Protein AF-A0AA38SZ11-F1 (afdb_monomer_lite)

Organism: NCBI:txid347529

pLDDT: mean 78.05, std 20.37, range [43.84, 98.44]

Sequence (65 aa):
MKKTLVFYRGRAPKGEKTNWVMHEYRLETTHAFKANKEEWVVCRIFQKSTSVKKPMATASSPQSI

InterPro domains:
  IPR003441 NAC domain [PF02365] (1-27)
  IPR003441 NAC domain [PS51005] (1-48)
  IPR036093 NAC domain superfam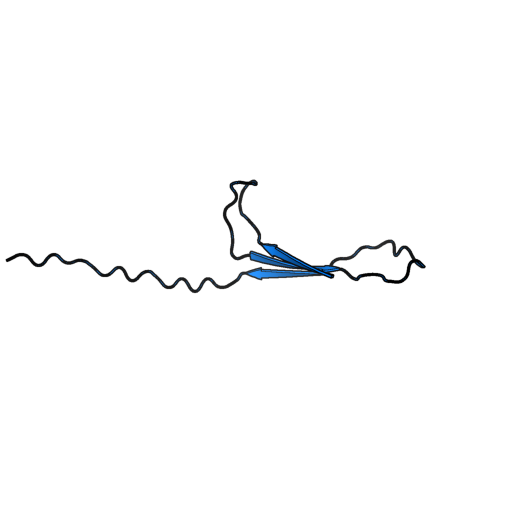ily [G3DSA:2.170.150.80] (1-53)
  IPR036093 NAC domain superfamily [SSF101941] (1-48)

Foldseek 3Di:
DKDKDWDFCDDPPPTHTFQKIKIKDFDDDPDPPDPPVDGDIDIDIDGDDPPPPPPPPPDPDDDDD

Radius of gyration: 22.89 Å; chains: 1; bounding box: 58×25×65 Å

Structure (mmCIF, N/CA/C/O backbone):
data_AF-A0AA38SZ11-F1
#
_entry.id   AF-A0AA38SZ11-F1
#
loop_
_atom_site.group_PDB
_atom_site.id
_atom_site.type_symbol
_atom_site.label_atom_id
_atom_site.label_alt_id
_atom_site.label_comp_id
_atom_site.label_asym_id
_atom_site.label_entity_id
_atom_site.label_seq_id
_atom_site.pdbx_PDB_ins_code
_atom_site.Cartn_x
_atom_site.Cartn_y
_atom_site.Cartn_z
_atom_site.occupancy
_atom_site.B_iso_or_equiv
_atom_site.auth_seq_id
_atom_site.auth_comp_id
_atom_site.auth_asym_id
_atom_site.auth_atom_id
_atom_site.pdbx_PDB_model_num
ATOM 1 N N . MET A 1 1 ? 10.224 -6.998 -7.147 1.00 85.81 1 MET A N 1
ATOM 2 C CA . MET A 1 1 ? 9.914 -6.712 -5.726 1.00 85.81 1 MET A CA 1
ATOM 3 C C . MET A 1 1 ? 8.409 -6.628 -5.482 1.00 85.81 1 MET A C 1
ATOM 5 O O . MET A 1 1 ? 7.714 -6.033 -6.301 1.00 85.81 1 MET A O 1
ATOM 9 N N . LYS A 1 2 ? 7.896 -7.140 -4.349 1.00 91.69 2 LYS A N 1
ATOM 10 C CA . LYS A 1 2 ? 6.510 -6.898 -3.888 1.00 91.69 2 LYS A CA 1
ATOM 11 C C . LYS A 1 2 ? 6.508 -6.194 -2.525 1.00 91.69 2 LYS A C 1
ATOM 13 O O . LYS A 1 2 ? 7.072 -6.724 -1.573 1.00 91.69 2 LYS A O 1
ATOM 18 N N . LYS A 1 3 ? 5.811 -5.059 -2.407 1.00 95.62 3 LYS A N 1
ATOM 19 C CA . LYS A 1 3 ? 5.579 -4.328 -1.149 1.00 95.62 3 LYS A CA 1
ATOM 20 C C . LYS A 1 3 ? 4.100 -4.390 -0.762 1.00 95.62 3 LYS A C 1
ATOM 22 O O . LYS A 1 3 ? 3.224 -4.270 -1.615 1.00 95.62 3 LYS A O 1
ATOM 27 N N . THR A 1 4 ? 3.815 -4.591 0.525 1.00 97.56 4 THR A N 1
ATOM 28 C CA . THR A 1 4 ? 2.444 -4.611 1.067 1.00 97.56 4 THR A CA 1
ATOM 29 C C . THR A 1 4 ? 2.225 -3.392 1.951 1.00 97.56 4 THR A C 1
ATOM 31 O O . THR A 1 4 ? 3.008 -3.143 2.864 1.00 97.56 4 THR A O 1
ATOM 34 N N . LEU A 1 5 ? 1.158 -2.645 1.682 1.00 98.06 5 LEU A N 1
ATOM 35 C CA . LEU A 1 5 ? 0.789 -1.415 2.374 1.00 98.06 5 LEU A CA 1
ATOM 36 C C . LEU A 1 5 ? -0.628 -1.539 2.945 1.00 98.06 5 LEU A C 1
ATOM 38 O O . LEU A 1 5 ? -1.490 -2.201 2.364 1.00 98.06 5 LEU A O 1
ATOM 42 N N . VAL A 1 6 ? -0.870 -0.870 4.072 1.00 97.38 6 VAL A N 1
ATOM 43 C CA . VAL A 1 6 ? -2.199 -0.720 4.680 1.00 97.38 6 VAL A CA 1
ATOM 44 C C . VAL A 1 6 ? -2.522 0.764 4.739 1.00 97.38 6 VAL A C 1
ATOM 46 O O . VAL A 1 6 ? -1.684 1.556 5.167 1.00 97.38 6 VAL A O 1
ATOM 49 N N . PHE A 1 7 ? -3.727 1.144 4.320 1.00 97.56 7 PHE A N 1
ATOM 50 C CA . PHE A 1 7 ? -4.166 2.532 4.407 1.00 97.56 7 PHE A CA 1
ATOM 51 C C . PHE A 1 7 ? -4.634 2.860 5.829 1.00 97.56 7 PHE A C 1
ATOM 53 O O . PHE A 1 7 ? -5.422 2.120 6.428 1.00 97.56 7 PHE A O 1
ATOM 60 N N . TYR A 1 8 ? -4.163 3.988 6.352 1.00 97.75 8 TYR A N 1
ATOM 61 C CA . TYR A 1 8 ? -4.599 4.553 7.623 1.00 97.75 8 TYR A CA 1
ATOM 62 C C . TYR A 1 8 ? -5.329 5.867 7.353 1.00 97.75 8 TYR A C 1
ATOM 64 O O . TYR A 1 8 ? -4.836 6.712 6.609 1.00 97.75 8 TYR A O 1
ATOM 72 N N . ARG A 1 9 ? -6.501 6.047 7.962 1.00 96.56 9 ARG A N 1
ATOM 73 C CA . ARG A 1 9 ? -7.275 7.286 7.870 1.00 96.56 9 ARG A CA 1
ATOM 74 C C . ARG A 1 9 ? -6.740 8.296 8.886 1.00 96.56 9 ARG A C 1
ATOM 76 O O . ARG A 1 9 ? -6.633 7.982 10.068 1.00 96.56 9 ARG A O 1
ATOM 83 N N . GLY A 1 10 ? -6.447 9.517 8.441 1.00 96.94 10 GLY A N 1
ATOM 84 C CA . GLY A 1 10 ? -5.917 10.593 9.287 1.00 96.94 10 GLY A CA 1
ATOM 85 C C . GLY A 1 10 ? -4.410 10.805 9.120 1.00 96.94 10 GLY A C 1
ATOM 86 O O . GLY A 1 10 ? -3.809 10.326 8.162 1.00 96.94 10 GLY A O 1
ATOM 87 N N . ARG A 1 11 ? -3.793 11.566 10.033 1.00 96.62 11 ARG A N 1
ATOM 88 C CA . ARG A 1 11 ? -2.355 11.880 9.982 1.00 96.62 11 ARG A CA 1
ATOM 89 C C . ARG A 1 11 ? -1.542 10.923 10.848 1.00 96.62 11 ARG A C 1
ATOM 91 O O . ARG A 1 11 ? -1.936 10.594 11.966 1.00 96.62 11 ARG A O 1
ATOM 98 N N . ALA A 1 12 ? -0.369 10.534 10.354 1.00 94.44 12 ALA A N 1
ATOM 99 C CA . ALA A 1 12 ? 0.620 9.833 11.161 1.00 94.44 12 ALA A CA 1
ATOM 100 C C . ALA A 1 12 ? 1.061 10.699 12.363 1.00 94.44 12 ALA A C 1
ATOM 102 O O . ALA A 1 12 ? 1.094 11.927 12.247 1.00 94.44 12 ALA A O 1
ATOM 103 N N . PRO A 1 13 ? 1.401 10.090 13.513 1.00 94.31 13 PRO A N 1
ATOM 104 C CA . PRO A 1 13 ? 1.327 8.657 13.825 1.00 94.31 13 PRO A CA 1
ATOM 105 C C . PRO A 1 13 ? -0.061 8.197 14.317 1.00 94.31 13 PRO A C 1
ATOM 107 O O . PRO A 1 13 ? -0.275 7.005 14.499 1.00 94.31 13 PRO A O 1
ATOM 110 N N . LYS A 1 14 ? -1.010 9.119 14.531 1.00 95.50 14 LYS A N 1
ATOM 111 C CA . LYS A 1 14 ? -2.315 8.861 15.175 1.00 95.50 14 LYS A CA 1
ATOM 112 C C . LYS A 1 14 ? -3.409 8.352 14.219 1.00 95.50 14 LYS A C 1
ATOM 114 O O . LYS A 1 14 ? -4.590 8.456 14.535 1.00 95.50 14 LYS A O 1
ATOM 119 N N . GLY A 1 15 ? -3.044 7.866 13.034 1.00 96.44 15 GLY A N 1
ATOM 120 C CA . GLY A 1 15 ? -4.011 7.411 12.035 1.00 96.44 15 GLY A CA 1
ATOM 121 C C . GLY A 1 15 ? -4.770 6.162 12.489 1.00 96.44 15 GLY A C 1
ATOM 122 O O . GLY A 1 15 ? -4.227 5.306 13.185 1.00 96.44 15 GLY A O 1
ATOM 123 N N . GLU A 1 16 ? -6.015 6.024 12.047 1.00 97.12 16 GLU A N 1
ATOM 124 C CA . GLU A 1 16 ? -6.833 4.839 12.293 1.00 97.12 16 GLU A CA 1
ATOM 125 C C . GLU A 1 16 ? -6.611 3.807 11.185 1.00 97.12 16 GLU A C 1
ATOM 127 O O . GLU A 1 16 ? -6.736 4.111 9.995 1.00 97.12 16 GLU A O 1
ATOM 132 N N . LYS A 1 17 ? -6.282 2.570 11.564 1.00 95.31 17 LYS A N 1
ATOM 133 C CA . LYS A 1 17 ? -6.059 1.480 10.611 1.00 95.31 17 LYS A CA 1
ATOM 134 C C . LYS A 1 17 ? -7.353 1.141 9.873 1.00 95.31 17 LYS A C 1
ATOM 136 O O . LYS A 1 17 ? -8.377 0.909 10.503 1.00 95.31 17 LYS A O 1
ATOM 141 N N . THR A 1 18 ? -7.289 1.016 8.549 1.00 96.62 18 THR A N 1
ATOM 142 C CA . THR A 1 18 ? -8.425 0.551 7.739 1.00 96.62 18 THR A CA 1
ATOM 143 C C . THR A 1 18 ? -8.200 -0.866 7.204 1.00 96.62 18 THR A C 1
ATOM 145 O O . THR A 1 18 ? -7.114 -1.439 7.320 1.00 96.62 18 THR A O 1
ATOM 148 N N . ASN A 1 19 ? -9.231 -1.436 6.577 1.00 96.69 19 ASN A N 1
ATOM 149 C CA . ASN A 1 19 ? -9.149 -2.734 5.899 1.00 96.69 19 ASN A CA 1
ATOM 150 C C . ASN A 1 19 ? -8.625 -2.646 4.461 1.00 96.69 19 ASN A C 1
ATOM 152 O O . ASN A 1 19 ? -8.536 -3.672 3.782 1.00 96.69 19 ASN A O 1
ATOM 156 N N . TRP A 1 20 ? -8.306 -1.441 3.989 1.00 97.81 20 TRP A N 1
ATOM 157 C CA . TRP A 1 20 ? -7.758 -1.224 2.661 1.00 97.81 20 TRP A CA 1
ATOM 158 C C . TRP A 1 20 ? -6.295 -1.639 2.621 1.00 97.81 20 TRP A C 1
ATOM 160 O O . TRP A 1 20 ? -5.460 -1.158 3.393 1.00 97.81 20 TRP A O 1
ATOM 170 N N . VAL A 1 21 ? -5.996 -2.542 1.695 1.00 97.75 21 VAL A N 1
ATOM 171 C CA . VAL A 1 21 ? -4.656 -3.053 1.438 1.00 97.75 21 VAL A 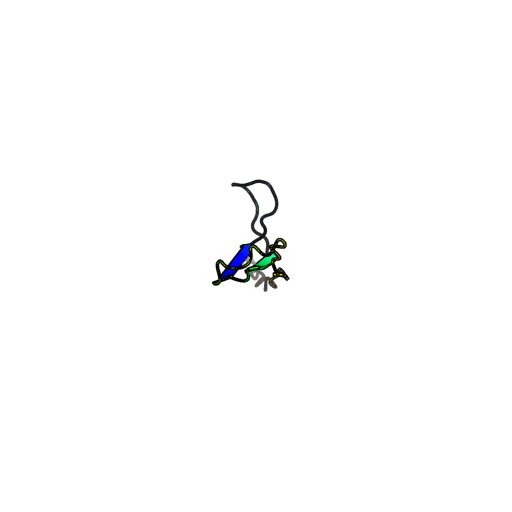CA 1
ATOM 172 C C . VAL A 1 21 ? -4.273 -2.727 0.007 1.00 97.75 21 VAL A C 1
ATOM 174 O O . VAL A 1 21 ? -5.077 -2.860 -0.916 1.00 97.75 21 VAL A O 1
ATOM 177 N N . MET A 1 22 ? -3.019 -2.324 -0.164 1.00 98.44 22 MET A N 1
ATOM 178 C CA . MET A 1 22 ? -2.387 -2.162 -1.462 1.00 98.44 22 MET A CA 1
ATOM 179 C C . MET A 1 22 ? -1.198 -3.114 -1.551 1.00 98.44 22 MET A C 1
ATOM 181 O O . MET A 1 22 ? -0.346 -3.157 -0.662 1.00 98.44 22 MET A O 1
ATOM 185 N N . HIS A 1 23 ? -1.134 -3.881 -2.632 1.00 98.12 23 HIS A N 1
ATOM 186 C CA . HIS A 1 23 ? 0.101 -4.529 -3.051 1.00 98.12 23 HIS A CA 1
ATOM 187 C C . HIS A 1 23 ? 0.712 -3.720 -4.186 1.00 98.12 23 HIS A C 1
ATOM 189 O O . HIS A 1 23 ? 0.062 -3.519 -5.208 1.00 98.12 23 HIS A O 1
ATOM 195 N N . GLU A 1 24 ? 1.950 -3.292 -3.997 1.00 96.94 24 GLU A N 1
ATOM 196 C CA . GLU A 1 24 ? 2.757 -2.592 -4.988 1.00 96.94 24 GLU A CA 1
ATOM 197 C C . GLU A 1 24 ? 3.799 -3.569 -5.545 1.00 96.94 24 GLU A C 1
ATOM 199 O O . GLU A 1 24 ? 4.529 -4.217 -4.787 1.00 96.94 24 GLU A O 1
ATOM 204 N N . TYR A 1 25 ? 3.851 -3.694 -6.868 1.00 93.69 25 TYR A N 1
ATOM 205 C CA . TYR A 1 25 ? 4.773 -4.567 -7.584 1.00 93.69 25 TYR A CA 1
ATOM 206 C C . TYR A 1 25 ? 5.707 -3.716 -8.443 1.00 93.69 25 TYR A C 1
ATOM 208 O O . TYR A 1 25 ? 5.249 -2.979 -9.318 1.00 93.69 25 TYR A O 1
ATOM 216 N N . ARG A 1 26 ? 7.014 -3.836 -8.188 1.00 89.12 26 ARG A N 1
ATOM 217 C CA . ARG A 1 26 ? 8.078 -3.226 -8.996 1.00 89.12 26 ARG A CA 1
ATOM 218 C C . ARG A 1 26 ? 8.801 -4.297 -9.801 1.00 89.12 26 ARG A C 1
ATOM 220 O O . ARG A 1 26 ? 9.153 -5.349 -9.251 1.00 89.12 26 ARG A O 1
ATOM 227 N N . LEU A 1 27 ? 9.055 -3.997 -11.070 1.00 83.38 27 LEU A N 1
ATOM 228 C CA . LEU A 1 27 ? 10.004 -4.733 -11.899 1.00 83.38 27 LEU A CA 1
ATOM 229 C C . LEU A 1 27 ? 11.418 -4.423 -11.399 1.00 83.38 27 LEU A C 1
ATOM 231 O O . LEU A 1 27 ? 11.837 -3.270 -11.375 1.00 83.38 27 LEU A O 1
ATOM 235 N N . GLU A 1 28 ? 12.149 -5.446 -10.973 1.00 73.31 28 GLU A N 1
ATOM 236 C CA . GLU A 1 28 ? 13.576 -5.304 -10.684 1.00 73.31 28 GLU A CA 1
ATOM 237 C C . GLU A 1 28 ? 14.322 -5.451 -12.008 1.00 73.31 28 GLU A C 1
ATOM 239 O O . GLU A 1 28 ? 14.362 -6.534 -12.587 1.00 73.31 28 GLU A O 1
ATOM 244 N N . THR A 1 29 ? 14.861 -4.352 -12.533 1.00 66.19 29 THR A N 1
ATOM 245 C CA . THR A 1 29 ? 15.689 -4.416 -13.740 1.00 66.19 29 THR A CA 1
ATOM 246 C C . THR A 1 29 ? 17.094 -4.843 -13.330 1.00 66.19 29 THR A C 1
ATOM 248 O O . THR A 1 29 ? 17.866 -4.042 -12.816 1.00 66.19 29 THR A O 1
ATOM 251 N N . THR A 1 30 ? 17.442 -6.109 -13.559 1.00 61.53 30 THR A N 1
ATOM 252 C CA . THR A 1 30 ? 18.786 -6.663 -13.302 1.00 61.53 30 THR A CA 1
ATOM 253 C C . THR A 1 30 ? 19.820 -6.285 -14.364 1.00 61.53 30 THR A C 1
ATOM 255 O O . THR A 1 30 ? 20.966 -6.720 -14.293 1.00 61.53 30 THR A O 1
ATOM 258 N N . HIS A 1 31 ? 19.459 -5.467 -15.354 1.00 55.31 31 HIS A N 1
ATOM 259 C CA . HIS A 1 31 ? 20.356 -5.108 -16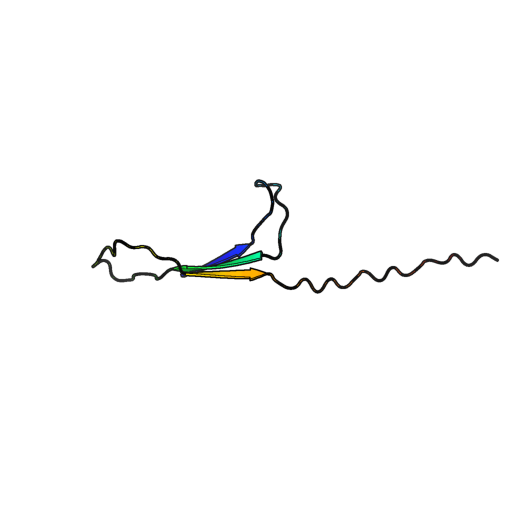.447 1.00 55.31 31 HIS A CA 1
ATOM 260 C C . HIS A 1 31 ? 20.565 -3.597 -16.501 1.00 55.31 31 HIS A C 1
ATOM 262 O O . HIS A 1 31 ? 19.7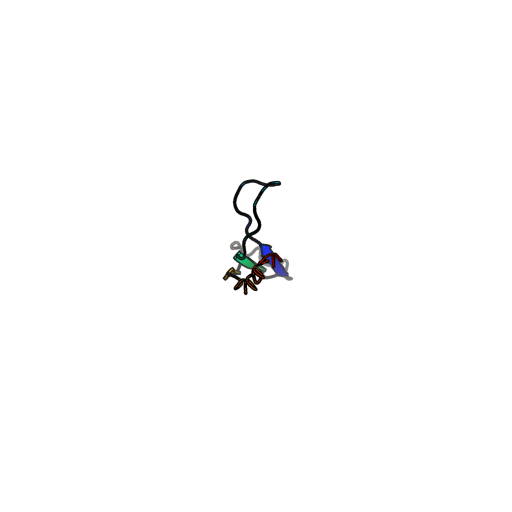29 -2.850 -17.005 1.00 55.31 31 HIS A O 1
ATOM 268 N N . ALA A 1 32 ? 21.738 -3.171 -16.029 1.00 55.16 32 ALA A N 1
ATOM 269 C CA . ALA A 1 32 ? 22.266 -1.805 -16.036 1.00 55.16 32 ALA A CA 1
ATOM 270 C C . ALA A 1 32 ? 22.421 -1.166 -17.438 1.00 55.16 32 ALA A C 1
ATOM 272 O O . ALA A 1 32 ? 23.106 -0.159 -17.582 1.00 55.16 32 ALA A O 1
ATOM 273 N N . PHE A 1 33 ? 21.816 -1.736 -18.485 1.00 54.78 33 PHE A N 1
ATOM 274 C CA . PHE A 1 33 ? 22.085 -1.348 -19.869 1.00 54.78 33 PHE A CA 1
ATOM 275 C C . PHE A 1 33 ? 21.022 -0.494 -20.537 1.00 54.78 33 PHE A C 1
ATOM 277 O O . PHE A 1 33 ? 21.301 0.052 -21.600 1.00 54.78 33 PHE A O 1
ATOM 284 N N . LYS A 1 34 ? 19.851 -0.289 -19.933 1.00 53.00 34 LYS A N 1
ATOM 285 C CA . LYS A 1 34 ? 18.934 0.764 -20.380 1.00 53.00 34 LYS A CA 1
ATOM 286 C C . LYS A 1 34 ? 18.250 1.354 -19.163 1.00 53.00 34 LYS A C 1
ATOM 288 O O . LYS A 1 34 ? 17.435 0.694 -18.528 1.00 53.00 34 LYS A O 1
ATOM 293 N N . ALA A 1 35 ? 18.599 2.600 -18.848 1.00 55.06 35 ALA A N 1
ATOM 294 C CA . ALA A 1 35 ? 17.794 3.462 -17.998 1.00 55.06 35 ALA A CA 1
ATOM 295 C C . ALA A 1 35 ? 16.429 3.628 -18.681 1.00 55.06 35 ALA A C 1
ATOM 297 O O . ALA A 1 35 ? 16.231 4.531 -19.494 1.00 55.06 35 ALA A O 1
ATOM 298 N N . ASN A 1 36 ? 15.523 2.678 -18.453 1.00 55.09 36 ASN A N 1
ATOM 299 C CA . ASN A 1 36 ? 14.177 2.750 -18.985 1.00 55.09 36 ASN A CA 1
ATOM 300 C C . ASN A 1 36 ? 13.497 3.906 -18.257 1.00 55.09 36 ASN A C 1
ATOM 302 O O . ASN A 1 36 ? 13.240 3.837 -17.059 1.00 55.09 36 ASN A O 1
ATOM 306 N N . LYS A 1 37 ? 13.288 4.991 -19.005 1.00 55.34 37 LYS A N 1
ATOM 307 C CA . LYS A 1 37 ? 12.782 6.306 -18.589 1.00 55.34 37 LYS A CA 1
ATOM 308 C C . LYS A 1 37 ? 11.353 6.296 -18.031 1.00 55.34 37 LYS A C 1
ATOM 310 O O . LYS A 1 37 ? 10.762 7.356 -17.866 1.00 55.34 37 LYS A O 1
ATOM 315 N N . GLU A 1 38 ? 10.803 5.128 -17.729 1.00 61.31 38 GLU A N 1
ATOM 316 C CA . GLU A 1 38 ? 9.435 4.979 -17.266 1.00 61.31 38 GLU A CA 1
ATOM 317 C C . GLU A 1 38 ? 9.384 3.926 -16.152 1.00 61.31 38 GLU A C 1
ATOM 319 O O . GLU A 1 38 ? 9.206 2.727 -16.381 1.00 61.31 38 GLU A O 1
ATOM 324 N N . GLU A 1 39 ? 9.612 4.383 -14.919 1.00 77.25 39 GLU A N 1
ATOM 325 C CA . GLU A 1 39 ? 9.438 3.567 -13.719 1.00 77.25 39 GLU A CA 1
ATOM 326 C C . GLU A 1 39 ? 7.938 3.410 -13.442 1.00 77.25 39 GLU A C 1
ATOM 328 O O . GLU A 1 39 ? 7.310 4.219 -12.761 1.00 77.25 39 GLU A O 1
ATOM 333 N N . TRP A 1 40 ? 7.347 2.359 -14.003 1.00 85.31 40 TRP A N 1
ATOM 334 C CA . TRP A 1 40 ? 5.969 1.988 -13.714 1.00 85.31 40 TRP A CA 1
ATOM 335 C C . TRP A 1 40 ? 5.899 1.044 -12.513 1.00 85.31 40 TRP A C 1
ATOM 337 O O . TRP A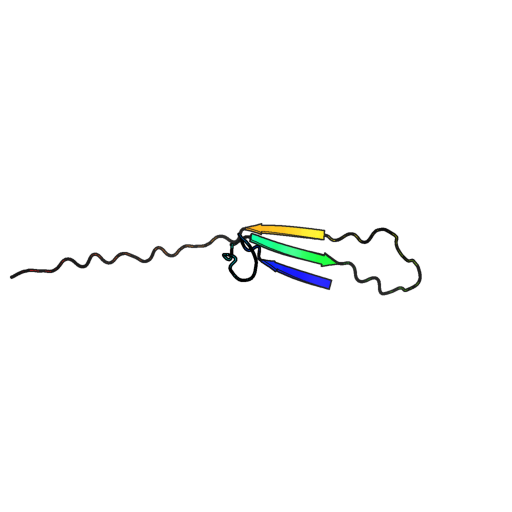 1 40 ? 6.691 0.107 -12.373 1.00 85.31 40 TRP A O 1
ATOM 347 N N . VAL A 1 41 ? 4.890 1.250 -11.668 1.00 91.00 41 VAL A N 1
ATOM 348 C CA . VAL A 1 41 ? 4.502 0.299 -10.623 1.00 91.00 41 VAL A CA 1
ATOM 349 C C . VAL A 1 41 ? 3.112 -0.241 -10.913 1.00 91.00 41 VAL A C 1
ATOM 351 O O . VAL A 1 41 ? 2.233 0.487 -11.371 1.00 91.00 41 VAL A O 1
ATOM 354 N N . VAL A 1 42 ? 2.894 -1.519 -10.616 1.00 94.75 42 VAL A N 1
ATOM 355 C CA . VAL A 1 42 ? 1.555 -2.111 -10.670 1.00 94.75 42 VAL A CA 1
ATOM 356 C C . VAL A 1 42 ? 1.001 -2.178 -9.257 1.00 94.75 42 VAL A C 1
ATOM 358 O O . VAL A 1 42 ? 1.622 -2.759 -8.365 1.00 94.75 42 VAL A O 1
ATOM 361 N N . CYS A 1 43 ? -0.185 -1.609 -9.057 1.00 96.88 43 CYS A N 1
ATOM 362 C CA . CYS A 1 43 ? -0.864 -1.593 -7.768 1.00 96.88 43 CYS A CA 1
ATOM 363 C C . CYS A 1 43 ? -2.133 -2.448 -7.812 1.00 96.88 43 CYS A C 1
ATOM 365 O O . CYS A 1 43 ? -2.992 -2.262 -8.669 1.00 96.88 43 CYS A O 1
ATOM 367 N N . ARG A 1 44 ? -2.291 -3.348 -6.837 1.00 97.44 44 ARG A N 1
ATOM 368 C CA . ARG A 1 44 ? -3.562 -4.031 -6.557 1.00 97.44 44 ARG A CA 1
ATOM 369 C C . ARG A 1 44 ? -4.142 -3.491 -5.260 1.00 97.44 44 ARG A C 1
ATOM 371 O O . ARG A 1 44 ? -3.556 -3.708 -4.201 1.00 97.44 44 ARG A O 1
ATOM 378 N N . ILE A 1 45 ? -5.301 -2.847 -5.346 1.00 97.94 45 ILE A N 1
ATOM 379 C CA . ILE A 1 45 ? -6.022 -2.277 -4.203 1.00 97.94 45 ILE A CA 1
ATOM 380 C C . ILE A 1 45 ? -7.245 -3.143 -3.914 1.00 97.94 45 ILE A C 1
ATOM 382 O O . ILE A 1 45 ? -7.983 -3.504 -4.828 1.00 97.94 45 ILE A O 1
ATOM 386 N N . PHE A 1 46 ? -7.448 -3.504 -2.651 1.00 97.75 46 PHE A N 1
ATOM 387 C CA . PHE A 1 46 ? -8.616 -4.269 -2.226 1.00 97.75 46 PHE A CA 1
ATOM 388 C C . PHE A 1 46 ? -8.963 -3.989 -0.765 1.00 97.75 46 PHE A C 1
ATOM 390 O O . PHE A 1 46 ? -8.100 -3.649 0.048 1.00 97.75 46 PHE A O 1
ATOM 397 N N . GLN A 1 47 ? -10.235 -4.171 -0.424 1.00 97.31 47 GLN A N 1
ATOM 398 C CA . GLN A 1 47 ? -10.722 -4.084 0.944 1.00 97.31 47 GLN A CA 1
ATOM 399 C C . GLN A 1 47 ? -10.859 -5.495 1.521 1.00 97.31 47 GLN A C 1
ATOM 401 O O . GLN A 1 47 ? -11.515 -6.356 0.936 1.00 97.31 47 GLN A O 1
ATOM 406 N N . LYS A 1 48 ? -10.240 -5.752 2.675 1.00 93.56 48 LYS A N 1
ATOM 407 C CA . LYS A 1 48 ? -10.451 -7.004 3.410 1.00 93.56 48 LYS A CA 1
ATOM 408 C C . LYS A 1 48 ? -11.847 -7.000 4.037 1.00 93.56 48 LYS A C 1
ATOM 410 O O . LYS A 1 48 ? -12.236 -6.016 4.666 1.00 93.56 48 LYS A O 1
ATOM 415 N N . SER A 1 49 ? -12.586 -8.100 3.907 1.00 88.69 49 SER A N 1
ATOM 416 C CA . SER A 1 49 ? -13.828 -8.284 4.656 1.00 88.69 49 SER A CA 1
ATOM 417 C C . SER A 1 49 ? -13.497 -8.442 6.137 1.00 88.69 49 SER A C 1
ATOM 419 O O . SER A 1 49 ? -12.865 -9.420 6.542 1.00 88.69 49 SER A O 1
ATOM 421 N N . THR A 1 50 ? -13.933 -7.502 6.967 1.00 71.00 50 THR A N 1
ATOM 422 C CA . THR A 1 50 ? -14.025 -7.752 8.403 1.00 71.00 50 THR A CA 1
ATOM 423 C C . THR A 1 50 ? -15.248 -8.607 8.633 1.00 71.00 50 THR A C 1
ATOM 425 O O . THR A 1 50 ? -16.364 -8.093 8.694 1.00 71.00 50 THR A O 1
ATOM 428 N N . SER A 1 51 ? -15.049 -9.912 8.779 1.00 61.09 51 SER A N 1
ATOM 429 C CA . SER A 1 51 ? -16.008 -10.750 9.486 1.00 61.09 51 SER A CA 1
ATOM 430 C C . SER A 1 51 ? -16.019 -10.256 10.930 1.00 61.09 51 SER A C 1
ATOM 432 O O . SER A 1 51 ? -15.277 -10.749 11.778 1.00 61.09 51 SER A O 1
ATOM 434 N N . VAL A 1 52 ? -16.785 -9.198 11.199 1.00 57.53 52 VAL A N 1
ATOM 435 C CA . VAL A 1 52 ? -17.085 -8.769 12.557 1.00 57.53 52 VAL A CA 1
ATOM 436 C C . VAL A 1 52 ? -17.872 -9.929 13.146 1.00 57.53 52 VAL A C 1
ATOM 438 O O . VAL A 1 52 ? -19.070 -10.062 12.910 1.00 57.53 52 VAL A O 1
ATOM 441 N N . LYS A 1 53 ? -17.198 -10.815 13.884 1.00 53.09 53 LYS A N 1
ATOM 442 C CA . LYS A 1 53 ? -17.892 -11.594 14.902 1.00 53.09 53 LYS A CA 1
ATOM 443 C C . LYS A 1 53 ? -18.489 -10.536 15.823 1.00 53.09 53 LYS A C 1
ATOM 445 O O . LYS A 1 53 ? -17.749 -9.906 16.575 1.00 53.09 53 LYS A O 1
ATOM 450 N N . LYS A 1 54 ? -19.788 -10.247 15.676 1.00 43.84 54 LYS A N 1
ATOM 451 C CA . LYS A 1 54 ? -20.526 -9.445 16.656 1.00 43.84 54 LYS A CA 1
ATOM 452 C C . L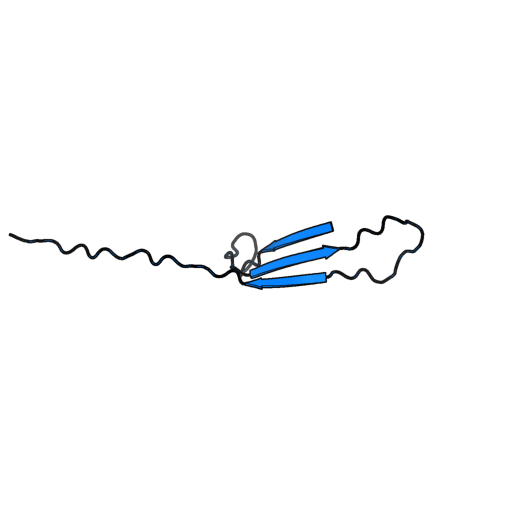YS A 1 54 ? -20.171 -10.036 18.024 1.00 43.84 54 LYS A C 1
ATOM 454 O O . LYS A 1 54 ? -20.347 -11.247 18.180 1.00 43.84 54 LYS A O 1
ATOM 459 N N . PRO A 1 55 ? -19.665 -9.253 18.990 1.00 48.34 55 PRO A N 1
ATOM 460 C CA . PRO A 1 55 ? -19.707 -9.709 20.361 1.00 48.34 55 PRO A CA 1
ATOM 461 C C . PRO A 1 55 ? -21.185 -9.932 20.667 1.00 48.34 55 PRO A C 1
ATOM 463 O O . PRO A 1 55 ? -22.001 -9.014 20.574 1.00 48.34 55 PRO A O 1
ATOM 466 N N . MET A 1 56 ? -21.538 -11.192 20.896 1.00 46.84 56 MET A N 1
ATOM 467 C CA . MET A 1 56 ? -22.837 -11.582 21.407 1.00 46.84 56 MET A CA 1
ATOM 468 C C . MET A 1 56 ? -22.992 -10.839 22.730 1.00 46.84 56 MET A C 1
ATOM 470 O O . MET A 1 56 ? -22.299 -11.148 23.695 1.00 46.84 56 MET A O 1
ATOM 474 N N . ALA A 1 57 ? -23.831 -9.805 22.750 1.00 49.84 57 ALA A N 1
ATOM 475 C CA . ALA A 1 57 ? -24.300 -9.230 23.994 1.00 49.84 57 ALA A CA 1
ATOM 476 C C . ALA A 1 57 ? -25.122 -10.327 24.675 1.00 49.84 57 ALA A C 1
ATOM 478 O O . ALA A 1 57 ? -26.301 -10.513 24.380 1.00 49.84 57 ALA A O 1
ATOM 479 N N . THR A 1 58 ? -24.473 -11.127 25.518 1.00 46.56 58 THR A N 1
ATOM 480 C CA . THR A 1 58 ? -25.161 -11.941 26.509 1.00 46.56 58 THR A CA 1
ATOM 481 C C . THR A 1 58 ? -25.852 -10.961 27.438 1.00 46.56 58 THR A C 1
ATOM 483 O O . THR A 1 58 ? -25.204 -10.294 28.243 1.00 46.56 58 THR A O 1
ATOM 486 N N . ALA A 1 59 ? -27.161 -10.819 27.244 1.00 49.25 59 ALA A N 1
ATOM 487 C CA . ALA A 1 59 ? -28.040 -10.103 28.143 1.00 49.25 59 ALA A CA 1
ATOM 488 C C . ALA A 1 59 ? -27.848 -10.672 29.553 1.00 49.25 59 ALA A C 1
ATOM 490 O O . ALA A 1 59 ? -28.218 -11.812 29.830 1.00 49.25 59 ALA A O 1
ATOM 491 N N . SER A 1 60 ? -27.233 -9.896 30.440 1.00 50.59 60 SER A N 1
ATOM 492 C CA . SER A 1 60 ? -27.286 -10.157 31.869 1.00 50.59 60 SER A CA 1
ATOM 493 C C . SER A 1 60 ? -28.664 -9.718 32.356 1.00 50.59 60 SER A C 1
ATOM 495 O O . SER A 1 60 ? -28.866 -8.549 32.683 1.00 50.59 60 SER A O 1
ATOM 497 N N . SER A 1 61 ? -29.628 -10.636 32.365 1.00 52.53 61 SER A N 1
ATOM 498 C CA . SER A 1 61 ? -30.818 -10.469 33.197 1.00 52.53 61 SER A CA 1
ATOM 499 C C . SER A 1 61 ? -30.432 -10.796 34.643 1.00 52.53 61 SER A C 1
ATOM 501 O O . SER A 1 61 ? -29.996 -11.920 34.895 1.00 52.53 61 SER A O 1
ATOM 503 N N . PRO A 1 62 ? -30.564 -9.863 35.601 1.00 57.78 62 PRO A N 1
ATOM 504 C CA . PRO A 1 62 ? -30.508 -10.215 37.010 1.00 57.78 62 PRO A CA 1
ATOM 505 C C . PRO A 1 62 ? -31.800 -10.965 37.355 1.00 57.78 62 PRO A C 1
ATOM 507 O O . PRO A 1 62 ? -32.893 -10.434 37.156 1.00 57.78 62 PRO A O 1
ATOM 510 N N . GLN A 1 63 ? -31.694 -12.208 37.828 1.00 47.88 63 GLN A N 1
ATOM 511 C CA . GLN A 1 63 ? -32.826 -12.852 38.489 1.00 47.88 63 GLN A CA 1
ATOM 512 C C . GLN A 1 63 ? -32.866 -12.374 39.938 1.00 47.88 63 GLN A C 1
ATOM 514 O O . GLN A 1 63 ? -31.936 -12.591 40.712 1.00 47.88 63 GLN A O 1
ATOM 519 N N . SER A 1 64 ? -33.943 -11.660 40.243 1.00 53.28 64 SER A N 1
ATOM 520 C CA . SER A 1 64 ? -34.373 -11.276 41.579 1.00 53.28 64 SER A CA 1
ATOM 521 C C . SER A 1 64 ? -35.282 -12.369 42.151 1.00 53.28 64 SER A C 1
ATOM 523 O O . SER A 1 64 ? -36.139 -12.867 41.418 1.00 53.28 64 SER A O 1
ATOM 525 N N . ILE A 1 65 ? -35.161 -12.571 43.470 1.00 46.78 65 ILE A N 1
ATOM 526 C CA . ILE A 1 65 ? -35.921 -13.444 44.394 1.00 46.78 65 ILE A CA 1
ATOM 527 C C . ILE A 1 65 ? -35.398 -14.879 44.486 1.00 46.78 65 ILE A C 1
ATOM 529 O O . ILE A 1 65 ? -35.609 -15.672 43.546 1.00 46.78 65 ILE A O 1
#

Secondary structure (DSSP, 8-state):
-EEEEEEEESSTTSPEEEEEEEEEEE-----TT---S---EEEEEEE------------------